Protein AF-A0A2N2B3K7-F1 (afdb_monomer_lite)

pLDDT: mean 86.04, std 14.54, range [41.34, 97.38]

Secondary structure (DSSP, 8-state):
--SGGGTTS-EEEEEE-SSSS-EEEEEE-SB-TTT-PBP---HHHHHHHHHHHHHHHHHTT-GGG------S---

Sequence (75 aa):
MGTEIFKDFEILAIIHVDKPHSHTHFIISSVSFETERKWQQSRKELKELKDYSNELCNEYGLEHSIISCGSENYR

Foldseek 3Di:
DPDPLQVQKDWDWDWDPPDPDIDIDIDIDQAGPVPRDGDDDDPVNVVVVLVVVQVVCVVVVVVVPRDDPDDPPPD

Radius of gyration: 14.31 Å; chains: 1; bounding box: 32×27×34 Å

Structure (mmCIF, N/CA/C/O backbone):
data_AF-A0A2N2B3K7-F1
#
_entry.id   AF-A0A2N2B3K7-F1
#
loop_
_atom_site.group_PDB
_atom_site.id
_atom_site.type_symbol
_atom_site.label_atom_id
_atom_site.label_alt_id
_atom_site.label_comp_id
_atom_site.label_asym_id
_atom_site.label_entity_id
_atom_site.label_seq_id
_atom_site.pdbx_PDB_ins_code
_atom_site.Cartn_x
_atom_site.Cartn_y
_atom_site.Cartn_z
_atom_site.occupancy
_atom_site.B_iso_or_equiv
_atom_site.auth_seq_id
_atom_site.auth_comp_id
_atom_site.auth_asym_id
_atom_site.auth_atom_id
_atom_site.pdbx_PDB_model_num
ATOM 1 N N . MET A 1 1 ? 6.289 -3.584 10.406 1.00 53.75 1 MET A N 1
ATOM 2 C CA . MET A 1 1 ? 4.986 -2.891 10.316 1.00 53.75 1 MET A CA 1
ATOM 3 C C . MET A 1 1 ? 4.145 -3.530 9.200 1.00 53.75 1 MET A C 1
ATOM 5 O O . MET A 1 1 ? 3.616 -2.835 8.3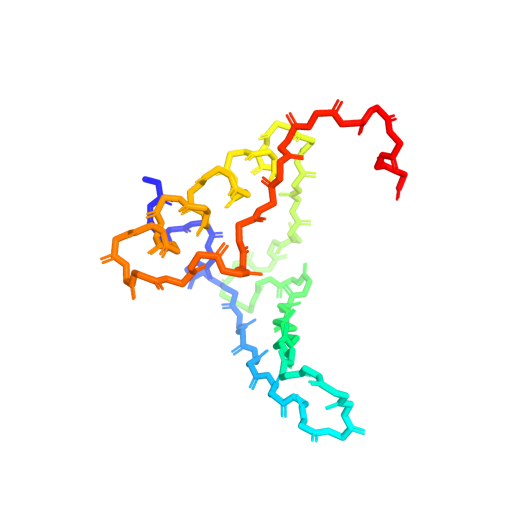47 1.00 53.75 1 MET A O 1
ATOM 9 N N . GLY A 1 2 ? 4.083 -4.868 9.156 1.00 50.78 2 GLY A N 1
ATOM 10 C CA . GLY A 1 2 ? 3.500 -5.612 8.031 1.00 50.78 2 GLY A CA 1
ATOM 11 C C . GLY A 1 2 ? 2.062 -6.035 8.318 1.00 50.78 2 GLY A C 1
ATOM 12 O O . GLY A 1 2 ? 1.788 -6.449 9.439 1.00 50.78 2 GLY A O 1
ATOM 13 N N . THR A 1 3 ? 1.195 -5.878 7.309 1.00 60.31 3 THR A N 1
ATOM 14 C CA . THR A 1 3 ? -0.199 -6.360 7.123 1.00 60.31 3 THR A CA 1
ATOM 15 C C . THR A 1 3 ? -1.253 -6.106 8.207 1.00 60.31 3 THR A C 1
ATOM 17 O O . THR A 1 3 ? -2.419 -5.962 7.856 1.00 60.31 3 THR A O 1
ATOM 20 N N . GLU A 1 4 ? -0.891 -5.983 9.485 1.00 76.44 4 GLU A N 1
ATOM 21 C CA . GLU A 1 4 ? -1.838 -5.827 10.600 1.00 76.44 4 GLU A CA 1
ATOM 22 C C . GLU A 1 4 ? -2.731 -4.597 10.447 1.00 76.44 4 GLU A C 1
ATOM 24 O O . GLU A 1 4 ? -3.904 -4.644 10.802 1.00 76.44 4 GLU A O 1
ATOM 29 N N . ILE A 1 5 ? -2.210 -3.510 9.865 1.00 80.44 5 ILE A N 1
ATOM 30 C CA . ILE A 1 5 ? -2.991 -2.282 9.692 1.00 80.44 5 ILE A CA 1
ATOM 31 C C . ILE A 1 5 ? -4.227 -2.505 8.817 1.00 80.44 5 ILE A C 1
ATOM 33 O O . ILE A 1 5 ? -5.222 -1.838 9.041 1.00 80.44 5 ILE A O 1
ATOM 37 N N . PHE A 1 6 ? -4.195 -3.454 7.876 1.00 87.94 6 PHE A N 1
ATOM 38 C CA . PHE A 1 6 ? -5.291 -3.713 6.937 1.00 87.94 6 PHE A CA 1
ATOM 39 C C . PHE A 1 6 ? -6.083 -4.988 7.238 1.00 87.94 6 PHE A C 1
ATOM 41 O O . PHE A 1 6 ? -6.979 -5.330 6.475 1.00 87.94 6 PHE A O 1
ATOM 48 N N . LYS A 1 7 ? -5.756 -5.703 8.316 1.00 89.00 7 LYS A N 1
ATOM 49 C CA . LYS A 1 7 ? -6.244 -7.063 8.587 1.00 89.00 7 LYS A CA 1
ATOM 50 C C . LYS A 1 7 ? -7.767 -7.216 8.517 1.00 89.00 7 LYS A C 1
ATOM 52 O O . LYS A 1 7 ? -8.247 -8.219 8.002 1.00 89.00 7 LYS A O 1
ATOM 57 N N . ASP A 1 8 ? -8.502 -6.221 9.004 1.00 92.81 8 ASP A N 1
ATOM 58 C CA . ASP A 1 8 ? -9.965 -6.269 9.095 1.00 92.81 8 ASP A CA 1
ATOM 59 C C . ASP A 1 8 ? -10.659 -5.534 7.929 1.00 92.81 8 ASP A C 1
ATOM 61 O O . ASP A 1 8 ? -11.861 -5.255 7.987 1.00 92.81 8 ASP A O 1
ATOM 65 N N . PHE A 1 9 ? -9.902 -5.169 6.889 1.00 93.88 9 PHE A N 1
ATOM 66 C CA . PHE A 1 9 ? -10.376 -4.431 5.723 1.00 93.88 9 PHE A CA 1
ATOM 67 C C . PHE A 1 9 ? -10.212 -5.260 4.451 1.00 93.88 9 PHE A C 1
ATOM 69 O O . PHE A 1 9 ? -9.199 -5.921 4.231 1.00 93.88 9 PHE A O 1
ATOM 76 N N . GLU A 1 10 ? -11.200 -5.176 3.568 1.00 94.19 10 GLU A N 1
ATOM 77 C CA . GLU A 1 10 ? -11.109 -5.777 2.241 1.00 94.19 10 GLU A CA 1
ATOM 78 C C . GLU A 1 10 ? -10.274 -4.884 1.321 1.00 94.19 10 GLU A C 1
ATOM 80 O O . GLU A 1 10 ? -10.389 -3.652 1.347 1.00 94.19 10 GLU A O 1
ATOM 85 N N . ILE A 1 11 ? -9.445 -5.516 0.488 1.00 93.69 11 ILE A N 1
ATOM 86 C CA . ILE A 1 11 ? -8.589 -4.833 -0.480 1.00 93.69 11 ILE A CA 1
ATOM 87 C C . ILE A 1 11 ? -8.794 -5.447 -1.861 1.00 93.69 11 ILE A C 1
ATOM 89 O O . ILE A 1 11 ? -8.634 -6.653 -2.048 1.00 93.69 11 ILE A O 1
ATOM 93 N N . LEU A 1 12 ? -9.069 -4.594 -2.845 1.00 96.12 12 LEU A N 1
ATOM 94 C CA . LEU A 1 12 ? -9.042 -4.934 -4.262 1.00 96.12 12 LEU A CA 1
ATOM 95 C C . LEU A 1 12 ? -7.816 -4.290 -4.919 1.00 96.12 12 LEU A C 1
ATOM 97 O O . LEU A 1 12 ? -7.642 -3.073 -4.863 1.00 96.12 12 LEU A O 1
ATOM 101 N N . ALA A 1 13 ? -6.983 -5.106 -5.564 1.00 95.69 13 ALA A N 1
ATOM 102 C CA . ALA A 1 13 ? -5.861 -4.640 -6.373 1.00 95.69 13 ALA A CA 1
ATOM 103 C C . ALA A 1 13 ? -6.239 -4.667 -7.860 1.00 95.69 13 ALA A C 1
ATOM 105 O O . ALA A 1 13 ? -6.639 -5.7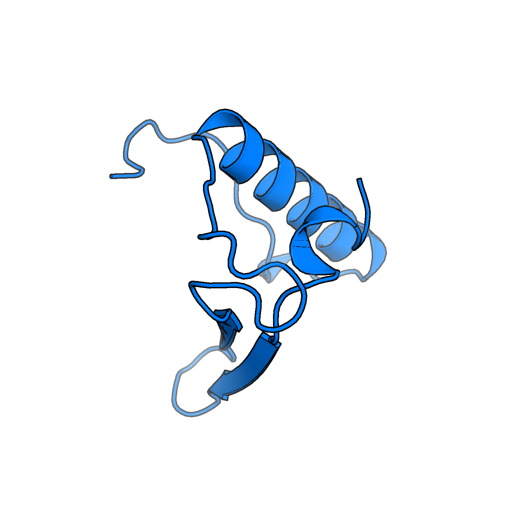07 -8.385 1.00 95.69 13 ALA A O 1
ATOM 106 N N . ILE A 1 14 ? -6.099 -3.530 -8.540 1.00 97.38 14 ILE A N 1
ATOM 107 C CA . ILE A 1 14 ? -6.374 -3.384 -9.974 1.00 97.38 14 ILE A CA 1
ATOM 108 C C . ILE A 1 14 ? -5.117 -2.866 -10.653 1.00 97.38 14 ILE A C 1
ATOM 110 O O . ILE A 1 14 ? -4.594 -1.822 -10.270 1.00 97.38 14 ILE A O 1
ATOM 114 N N . ILE A 1 15 ? -4.649 -3.575 -11.676 1.00 95.56 15 ILE A N 1
ATOM 115 C CA . ILE A 1 15 ? -3.478 -3.177 -12.456 1.00 95.56 15 ILE A CA 1
ATOM 116 C C . ILE A 1 15 ? -3.956 -2.595 -13.782 1.00 95.56 15 ILE A C 1
ATOM 118 O O . ILE A 1 15 ? -4.639 -3.260 -14.560 1.00 95.56 15 ILE A O 1
ATOM 122 N N . HIS A 1 16 ? -3.569 -1.354 -14.037 1.00 95.62 16 HIS A N 1
ATOM 123 C CA . HIS A 1 16 ? -3.797 -0.660 -15.291 1.00 95.62 16 HIS A CA 1
ATOM 124 C C . HIS A 1 16 ? -2.550 -0.751 -16.169 1.00 95.62 16 HIS A C 1
ATOM 126 O O . HIS A 1 16 ? -1.438 -0.469 -15.722 1.00 95.62 16 HIS A O 1
ATOM 132 N N . VAL A 1 17 ? -2.755 -1.132 -17.430 1.00 96.00 17 VAL A N 1
ATOM 133 C CA . VAL A 1 17 ? -1.704 -1.298 -18.453 1.00 96.00 17 VAL A CA 1
ATOM 134 C C . VAL A 1 17 ? -1.974 -0.458 -19.707 1.00 96.00 17 VAL A C 1
ATOM 136 O O . VAL A 1 17 ? -1.346 -0.642 -20.742 1.00 96.00 17 VAL A O 1
ATOM 139 N N . ASP A 1 18 ? -2.929 0.469 -19.632 1.00 95.94 18 ASP A N 1
ATOM 140 C CA . ASP A 1 18 ? -3.358 1.335 -20.736 1.00 95.94 18 ASP A CA 1
ATOM 141 C C . ASP A 1 18 ? -2.478 2.589 -20.912 1.00 95.94 18 ASP A C 1
ATOM 143 O O . ASP A 1 18 ? -2.722 3.411 -21.798 1.00 95.94 18 ASP A O 1
ATOM 147 N N . LYS A 1 19 ? -1.459 2.761 -20.061 1.00 93.19 19 LYS A N 1
ATOM 148 C CA . LYS A 1 19 ? -0.522 3.894 -20.052 1.00 93.19 19 LYS A CA 1
ATOM 149 C C . LYS A 1 19 ? 0.911 3.432 -20.336 1.00 93.19 19 LYS A C 1
ATOM 151 O O . LYS A 1 19 ? 1.195 2.243 -20.233 1.00 93.19 19 LYS A O 1
ATOM 156 N N . PRO A 1 20 ? 1.846 4.362 -20.628 1.00 93.69 20 PRO A N 1
ATOM 157 C CA . PRO A 1 20 ? 3.260 4.028 -20.836 1.00 93.69 20 PRO A CA 1
ATOM 158 C C . PRO A 1 20 ? 3.949 3.329 -19.651 1.00 93.69 20 PRO A C 1
ATOM 160 O O . PRO A 1 20 ? 5.066 2.847 -19.800 1.00 93.69 20 PRO A O 1
ATOM 163 N N . HIS A 1 21 ? 3.312 3.301 -18.480 1.00 88.81 21 HIS A N 1
ATOM 164 C CA . HIS A 1 21 ? 3.755 2.573 -17.301 1.00 88.81 21 HIS A CA 1
ATOM 165 C C . HIS A 1 21 ? 2.572 1.817 -16.690 1.00 88.81 21 HIS A C 1
ATOM 167 O O . HIS A 1 21 ? 1.454 2.341 -16.616 1.00 88.81 21 HIS A O 1
ATOM 173 N N . SER A 1 22 ? 2.834 0.598 -16.219 1.00 90.75 22 SER A N 1
ATOM 174 C CA . SER A 1 22 ? 1.879 -0.138 -15.397 1.00 90.75 22 SER A CA 1
ATOM 175 C C . SER A 1 22 ? 1.721 0.569 -14.056 1.00 90.75 22 SER A C 1
ATOM 177 O O . SER A 1 22 ? 2.715 0.932 -13.426 1.00 90.75 22 SER A O 1
ATOM 179 N N . HIS A 1 23 ? 0.485 0.758 -13.609 1.00 91.50 23 HIS A N 1
ATOM 180 C CA . HIS A 1 23 ? 0.202 1.290 -12.279 1.00 91.50 23 HIS A CA 1
ATOM 181 C C . HIS A 1 23 ? -0.885 0.466 -11.606 1.00 91.50 23 HIS A C 1
ATOM 183 O O . HIS A 1 23 ? -1.792 -0.054 -12.257 1.00 91.50 23 HIS A O 1
ATOM 189 N N . THR A 1 24 ? -0.780 0.347 -10.288 1.00 91.94 24 THR A N 1
ATOM 190 C CA . THR A 1 24 ? -1.702 -0.448 -9.484 1.00 91.94 24 THR A CA 1
ATOM 191 C C . THR A 1 24 ? -2.516 0.473 -8.592 1.00 91.94 24 THR A C 1
ATOM 193 O O . THR A 1 24 ? -1.960 1.265 -7.834 1.00 91.94 24 THR A O 1
ATOM 196 N N . HIS A 1 25 ? -3.836 0.345 -8.656 1.00 94.06 25 HIS A N 1
ATOM 197 C CA . HIS A 1 25 ? -4.749 0.925 -7.685 1.00 94.06 25 HIS A CA 1
ATOM 198 C C . HIS A 1 25 ? -5.075 -0.115 -6.615 1.00 94.06 25 HIS A C 1
ATOM 200 O O . HIS A 1 25 ? -5.547 -1.208 -6.926 1.00 94.06 25 HIS A O 1
ATOM 206 N N . PHE A 1 26 ? -4.858 0.251 -5.354 1.00 92.94 26 PHE A N 1
ATOM 207 C CA . PHE A 1 26 ? -5.385 -0.479 -4.207 1.00 92.94 26 PHE A CA 1
ATOM 208 C C . PHE A 1 26 ? -6.639 0.236 -3.714 1.00 92.94 26 PHE A C 1
ATOM 210 O O . PHE A 1 26 ? -6.579 1.387 -3.279 1.00 92.94 26 PHE A O 1
ATOM 217 N N . ILE A 1 27 ? -7.778 -0.439 -3.809 1.00 94.62 27 ILE A N 1
ATOM 218 C CA . ILE A 1 27 ? -9.061 0.044 -3.306 1.00 94.62 27 ILE A CA 1
ATOM 219 C C . ILE A 1 27 ? -9.309 -0.669 -1.985 1.00 94.62 27 ILE A C 1
ATOM 221 O O . ILE A 1 27 ? -9.381 -1.894 -1.951 1.00 94.62 27 ILE A O 1
ATOM 225 N N . ILE A 1 28 ? -9.414 0.102 -0.909 1.00 92.56 28 ILE A N 1
ATOM 226 C CA . ILE A 1 28 ? -9.580 -0.411 0.451 1.00 92.56 28 ILE A CA 1
ATOM 227 C C . ILE A 1 28 ? -10.965 -0.008 0.944 1.00 92.56 28 ILE A C 1
ATOM 229 O O . ILE A 1 28 ? -11.360 1.156 0.798 1.00 92.56 28 ILE A O 1
ATOM 233 N N . SER A 1 29 ? -11.699 -0.949 1.536 1.00 94.31 29 SER A N 1
ATOM 234 C CA . SER A 1 29 ? -12.984 -0.652 2.172 1.00 94.31 29 SER A CA 1
ATOM 235 C C . SER A 1 29 ? -12.807 0.431 3.240 1.00 94.31 29 SER A C 1
ATOM 237 O O . SER A 1 29 ? -11.924 0.365 4.089 1.00 94.31 29 SER A O 1
ATOM 239 N N . SER A 1 30 ? -13.645 1.471 3.203 1.00 94.50 30 SER A N 1
ATOM 240 C CA . SER A 1 30 ? -13.518 2.597 4.145 1.00 94.50 30 SER A CA 1
ATOM 241 C C . SER A 1 30 ? -13.974 2.259 5.568 1.00 94.50 30 SER A C 1
ATOM 243 O O . SER A 1 30 ? -13.614 2.963 6.511 1.00 94.50 30 SER A O 1
ATOM 245 N N . VAL A 1 31 ? -14.759 1.194 5.720 1.00 95.25 31 VAL A N 1
ATOM 246 C CA . VAL A 1 31 ? -15.244 0.649 6.988 1.00 95.25 31 VAL A CA 1
ATOM 247 C C . VAL A 1 31 ? -14.967 -0.850 6.975 1.00 95.25 31 VAL A C 1
ATOM 249 O O . VAL A 1 31 ? -15.209 -1.510 5.967 1.00 95.25 31 VAL A O 1
ATOM 252 N N . SER A 1 32 ? -14.432 -1.362 8.077 1.00 95.19 32 SER A N 1
ATOM 253 C CA . SER A 1 32 ? -14.200 -2.790 8.283 1.00 95.19 32 SER A CA 1
ATOM 254 C C . SER A 1 32 ? -15.533 -3.523 8.428 1.00 95.19 32 SER A C 1
ATOM 256 O O . SER A 1 32 ? -16.374 -3.104 9.223 1.00 95.19 32 SER A O 1
ATOM 258 N N . PHE A 1 33 ? -15.715 -4.622 7.694 1.00 92.25 33 PHE A N 1
ATOM 259 C CA . PHE A 1 33 ? -16.899 -5.473 7.841 1.00 92.25 33 PHE A CA 1
ATOM 260 C C . PHE A 1 33 ? -16.908 -6.202 9.194 1.00 92.25 33 PHE A C 1
ATOM 262 O O . PHE A 1 33 ? -17.946 -6.289 9.837 1.00 92.25 33 PHE A O 1
ATOM 269 N N . GLU A 1 34 ? -15.738 -6.652 9.657 1.00 93.00 34 GLU A N 1
ATOM 270 C CA . GLU A 1 34 ? -15.584 -7.412 10.905 1.00 93.00 34 GLU A CA 1
ATOM 271 C C . GLU A 1 34 ? -15.768 -6.552 12.164 1.00 93.00 34 GLU A C 1
ATOM 273 O O . GLU A 1 34 ? -16.312 -7.010 13.167 1.00 93.00 34 GLU A O 1
ATOM 278 N N . THR A 1 35 ? -15.287 -5.303 12.141 1.00 94.31 35 THR A N 1
ATOM 279 C CA . THR A 1 35 ? -15.236 -4.449 13.345 1.00 94.31 35 THR A CA 1
ATOM 280 C C . THR A 1 35 ? -16.158 -3.236 13.294 1.00 94.31 35 THR A C 1
ATOM 282 O O . THR A 1 35 ? -16.249 -2.514 14.288 1.00 94.31 35 THR A O 1
ATOM 285 N N . GLU A 1 36 ? -16.786 -2.964 12.144 1.00 94.44 36 GLU A N 1
ATOM 286 C CA . GLU A 1 36 ? -17.615 -1.777 11.869 1.00 94.44 36 GLU A CA 1
ATOM 287 C C . GLU A 1 36 ? -16.868 -0.436 12.033 1.00 94.44 36 GLU A C 1
ATOM 289 O O . GLU A 1 36 ? -17.457 0.650 12.019 1.00 94.44 36 GLU A O 1
ATOM 294 N N . ARG A 1 37 ? -15.536 -0.477 12.177 1.00 93.06 37 ARG A N 1
ATOM 295 C CA . ARG A 1 37 ? -14.703 0.712 12.375 1.00 93.06 37 ARG A CA 1
ATOM 296 C C . ARG A 1 37 ? -14.303 1.327 11.047 1.00 93.06 37 ARG A C 1
ATOM 298 O O . ARG A 1 37 ? -13.897 0.642 10.110 1.00 93.06 37 ARG A O 1
ATOM 305 N N . LYS A 1 38 ? -14.358 2.658 10.994 1.00 93.62 38 LYS A N 1
ATOM 306 C CA . LYS A 1 38 ? -13.890 3.437 9.849 1.00 93.62 38 LYS A CA 1
ATOM 307 C C . LYS A 1 38 ? -12.364 3.499 9.819 1.00 93.62 38 LYS A C 1
ATOM 309 O O . LYS A 1 38 ? -11.740 3.772 10.843 1.00 93.62 38 LYS A O 1
ATOM 314 N N . TRP A 1 39 ? -11.788 3.345 8.631 1.00 90.81 39 TRP A N 1
ATOM 315 C CA . TRP A 1 39 ? -10.371 3.584 8.381 1.00 90.81 39 TRP A CA 1
ATOM 316 C C . TRP A 1 39 ? -9.979 5.007 8.783 1.00 90.81 39 TRP A C 1
ATOM 318 O O . TRP A 1 39 ? -10.636 5.977 8.388 1.00 90.81 39 TRP A O 1
ATOM 328 N N . GLN A 1 40 ? -8.898 5.143 9.545 1.00 90.25 40 GLN A N 1
ATOM 329 C CA . GLN A 1 40 ? -8.287 6.421 9.900 1.00 90.25 40 GLN A CA 1
ATOM 330 C C . GLN A 1 40 ? -6.783 6.309 9.662 1.00 90.25 40 GLN A C 1
ATOM 332 O O . GLN A 1 40 ? -6.168 5.330 10.067 1.00 90.25 40 GLN A O 1
ATOM 337 N N . GLN A 1 41 ? -6.201 7.311 9.004 1.00 89.44 41 GLN A N 1
ATOM 338 C CA . GLN A 1 41 ? -4.767 7.372 8.743 1.00 89.44 41 GLN A CA 1
ATOM 339 C C . GLN A 1 41 ? -4.270 8.800 8.948 1.00 89.44 41 GLN A C 1
ATOM 341 O O . GLN A 1 41 ? -4.774 9.756 8.356 1.00 89.44 41 GLN A O 1
ATOM 346 N N . SER A 1 42 ? -3.253 8.936 9.785 1.00 90.62 42 SER A N 1
ATOM 347 C CA . SER A 1 42 ? -2.507 10.167 9.992 1.00 90.62 42 SER A CA 1
ATOM 348 C C . SER A 1 42 ? -1.440 10.364 8.911 1.00 90.62 42 SER A C 1
ATOM 350 O O . SER A 1 42 ? -1.004 9.438 8.228 1.00 90.62 42 SER A O 1
ATOM 352 N N . ARG A 1 43 ? -0.931 11.595 8.799 1.00 90.12 43 ARG A N 1
ATOM 353 C CA . ARG A 1 43 ? 0.191 11.905 7.898 1.00 90.12 43 ARG A CA 1
ATOM 354 C C . ARG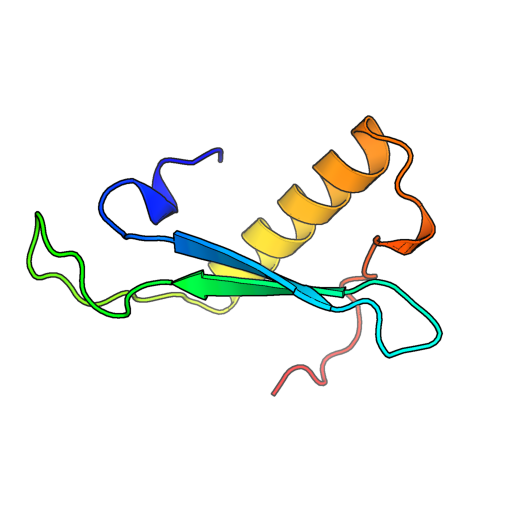 A 1 43 ? 1.458 11.107 8.230 1.00 90.12 43 ARG A C 1
ATOM 356 O O . ARG A 1 43 ? 2.218 10.785 7.322 1.00 90.12 43 ARG A O 1
ATOM 363 N N . LYS A 1 44 ? 1.681 10.798 9.515 1.00 89.88 44 LYS A N 1
ATOM 364 C CA . LYS A 1 44 ? 2.824 9.998 9.978 1.00 89.88 44 LYS A CA 1
ATOM 365 C C . LYS A 1 44 ? 2.706 8.558 9.483 1.00 89.88 44 LYS A C 1
ATOM 367 O O . LYS A 1 44 ? 3.637 8.069 8.861 1.00 89.88 44 LYS A O 1
ATOM 372 N N . GLU A 1 45 ? 1.540 7.943 9.667 1.00 89.00 45 GLU A N 1
ATOM 373 C CA . GLU A 1 45 ? 1.272 6.575 9.202 1.00 89.00 45 GLU A CA 1
ATOM 374 C C . GLU A 1 45 ? 1.336 6.470 7.674 1.00 89.00 45 GLU A C 1
ATOM 376 O O . GLU A 1 45 ? 1.862 5.496 7.146 1.00 89.00 45 GLU A O 1
ATOM 381 N N . LEU A 1 46 ? 0.873 7.493 6.943 1.00 88.94 46 LEU A N 1
ATOM 382 C CA . LEU A 1 46 ? 1.041 7.543 5.488 1.00 88.94 46 LEU A CA 1
ATOM 383 C C . LEU A 1 46 ? 2.523 7.590 5.084 1.00 88.94 46 LEU A C 1
ATOM 385 O O . LEU A 1 46 ? 2.911 6.950 4.108 1.00 88.94 46 LEU A O 1
ATOM 389 N N . LYS A 1 47 ? 3.353 8.351 5.809 1.00 89.94 47 LYS A N 1
ATOM 390 C CA . LYS A 1 47 ? 4.798 8.389 5.559 1.00 89.94 47 LYS A CA 1
ATOM 391 C C . LYS A 1 47 ? 5.434 7.026 5.832 1.00 89.94 47 LYS A C 1
ATOM 393 O O . LYS A 1 47 ? 6.162 6.531 4.983 1.00 89.94 47 LYS A O 1
ATOM 398 N N . GLU A 1 48 ? 5.119 6.414 6.968 1.00 89.25 48 GLU A N 1
ATOM 399 C CA . GLU A 1 48 ? 5.636 5.094 7.350 1.00 89.25 48 GLU A CA 1
ATOM 400 C C . GLU A 1 48 ? 5.232 4.012 6.335 1.00 89.25 48 GLU A C 1
ATOM 402 O O . GLU A 1 48 ? 6.061 3.192 5.951 1.00 89.25 48 GLU A O 1
ATOM 407 N N . LEU A 1 49 ? 3.998 4.060 5.818 1.00 89.06 49 LEU A N 1
ATOM 408 C CA . LEU A 1 49 ? 3.536 3.160 4.757 1.00 89.06 49 LEU A CA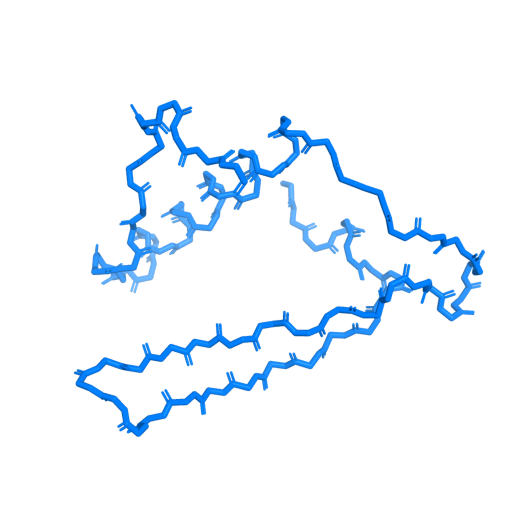 1
ATOM 409 C C . LEU A 1 49 ? 4.323 3.346 3.449 1.00 89.06 49 LEU A C 1
ATOM 411 O O . LEU A 1 49 ? 4.660 2.363 2.792 1.00 89.06 49 LEU A O 1
ATOM 415 N N . LYS A 1 50 ? 4.631 4.593 3.070 1.00 88.81 50 LYS A N 1
ATOM 416 C CA . LYS A 1 50 ? 5.452 4.894 1.884 1.00 88.81 50 LYS A CA 1
ATOM 417 C C . LYS A 1 50 ? 6.889 4.413 2.054 1.00 88.81 50 LYS A C 1
ATOM 419 O O . LYS A 1 50 ? 7.427 3.804 1.136 1.00 88.81 50 LYS A O 1
ATOM 424 N N . ASP A 1 51 ? 7.488 4.664 3.216 1.00 91.62 51 ASP A N 1
ATOM 425 C CA . ASP A 1 51 ? 8.848 4.220 3.521 1.00 91.62 51 ASP A CA 1
ATOM 426 C C . ASP A 1 51 ? 8.928 2.685 3.467 1.00 91.62 51 ASP A C 1
ATOM 428 O O . ASP A 1 51 ? 9.789 2.144 2.777 1.00 91.62 51 ASP A O 1
ATOM 432 N N . TYR A 1 52 ? 7.955 1.985 4.062 1.00 90.81 52 TYR A N 1
ATOM 433 C CA . TYR A 1 52 ? 7.859 0.524 3.985 1.00 90.81 52 TYR A CA 1
ATOM 434 C C . TYR A 1 52 ? 7.653 0.014 2.548 1.00 90.81 52 TYR A C 1
ATOM 436 O O . TYR A 1 52 ? 8.278 -0.957 2.127 1.00 90.81 52 TYR A O 1
ATOM 444 N N . SER A 1 53 ? 6.820 0.691 1.751 1.00 90.62 53 SER A N 1
ATOM 445 C CA . SER A 1 53 ? 6.657 0.364 0.329 1.00 90.62 53 SER A CA 1
ATOM 446 C C . SER A 1 53 ? 7.965 0.534 -0.451 1.00 90.62 53 SER A C 1
ATOM 448 O O . SER A 1 53 ? 8.266 -0.287 -1.316 1.00 90.62 53 SER A O 1
ATOM 450 N N . ASN A 1 54 ? 8.750 1.575 -0.158 1.00 92.75 54 ASN A N 1
ATOM 451 C CA . ASN A 1 54 ? 10.060 1.787 -0.771 1.00 92.75 54 ASN A CA 1
ATOM 452 C C . ASN A 1 54 ? 11.067 0.708 -0.347 1.00 92.75 54 ASN A C 1
ATOM 454 O O . ASN A 1 54 ? 11.839 0.247 -1.184 1.00 92.75 54 ASN A O 1
ATOM 458 N N . GLU A 1 55 ? 11.072 0.298 0.926 1.00 93.38 55 GLU A N 1
ATOM 459 C CA . GLU A 1 55 ? 11.897 -0.815 1.419 1.00 93.38 55 GLU A CA 1
ATOM 460 C C . GLU A 1 55 ? 11.607 -2.099 0.634 1.00 93.38 55 GLU A C 1
ATOM 462 O O . GLU A 1 55 ? 12.535 -2.701 0.095 1.00 93.38 55 GLU A O 1
ATOM 467 N N . LEU A 1 56 ? 10.326 -2.449 0.462 1.00 93.06 56 LEU A N 1
ATOM 468 C CA . LEU A 1 56 ? 9.916 -3.583 -0.371 1.00 93.06 56 LEU A CA 1
ATOM 469 C C . LEU A 1 56 ? 10.364 -3.402 -1.827 1.00 93.06 56 LEU A C 1
ATOM 471 O O . LEU A 1 56 ? 10.919 -4.320 -2.421 1.00 93.06 56 LEU A O 1
ATOM 475 N N . CYS A 1 57 ? 10.178 -2.218 -2.416 1.00 93.06 57 CYS A N 1
ATOM 476 C CA . CYS A 1 57 ? 10.626 -1.975 -3.788 1.00 93.06 57 CYS A CA 1
ATOM 477 C C . CYS A 1 57 ? 12.135 -2.210 -3.945 1.00 93.06 57 CYS A C 1
ATOM 479 O O . CYS A 1 57 ? 12.542 -2.826 -4.923 1.00 93.06 57 CYS A O 1
ATOM 481 N N . ASN A 1 58 ? 12.955 -1.787 -2.980 1.00 93.62 58 ASN A N 1
ATOM 482 C CA . ASN A 1 58 ? 14.392 -2.068 -2.991 1.00 93.62 58 ASN A CA 1
ATOM 483 C C . ASN A 1 58 ? 14.688 -3.571 -2.878 1.00 93.62 58 ASN A C 1
ATOM 485 O O . ASN A 1 58 ? 15.507 -4.083 -3.637 1.00 93.62 58 ASN A O 1
ATOM 489 N N . GLU A 1 59 ? 14.010 -4.281 -1.971 1.00 95.81 59 GLU A N 1
ATOM 490 C CA . GLU A 1 59 ? 14.186 -5.728 -1.771 1.00 95.81 59 GLU A CA 1
ATOM 491 C C . GLU A 1 59 ? 13.881 -6.530 -3.047 1.00 95.81 59 GLU A C 1
ATOM 493 O O . GLU A 1 59 ? 14.615 -7.456 -3.392 1.00 95.81 59 GLU A O 1
ATOM 498 N N . TYR A 1 60 ? 12.839 -6.138 -3.784 1.00 95.00 60 TYR A N 1
ATOM 499 C CA . TYR A 1 60 ? 12.4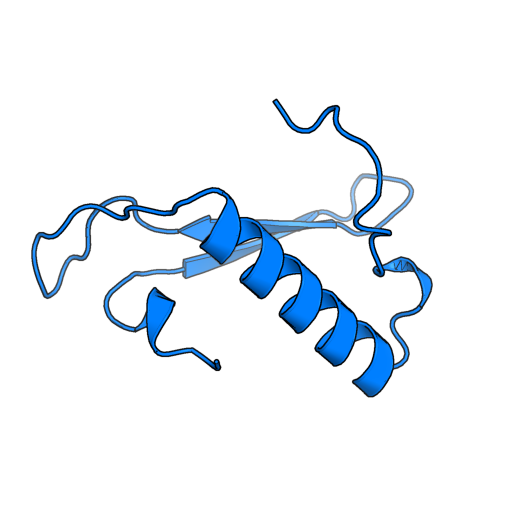18 -6.799 -5.023 1.00 95.00 60 TYR A CA 1
ATOM 500 C C . TYR A 1 60 ? 13.045 -6.203 -6.301 1.00 95.00 60 TYR A C 1
ATOM 502 O O . TYR A 1 60 ? 12.672 -6.608 -7.403 1.00 95.00 60 TYR A O 1
ATOM 510 N N . GLY A 1 61 ? 13.982 -5.252 -6.193 1.00 94.50 61 GLY A N 1
ATOM 511 C CA . GLY A 1 61 ? 14.652 -4.631 -7.348 1.00 94.50 61 GLY A CA 1
ATOM 512 C C . GLY A 1 61 ? 13.750 -3.733 -8.214 1.00 94.50 61 GLY A C 1
ATOM 513 O O . GLY A 1 61 ? 14.009 -3.532 -9.398 1.00 94.50 61 GLY A O 1
ATOM 514 N N . LEU A 1 62 ? 12.671 -3.190 -7.646 1.00 91.12 62 LEU A N 1
ATOM 515 C CA . LEU A 1 62 ? 11.695 -2.309 -8.299 1.00 91.12 62 LEU A CA 1
ATOM 516 C C . LEU A 1 62 ? 12.122 -0.832 -8.232 1.00 91.12 62 LEU A C 1
ATOM 518 O O . LEU A 1 62 ? 11.381 0.029 -7.756 1.00 91.12 62 LEU A O 1
ATOM 522 N N . GLU A 1 63 ? 13.317 -0.523 -8.729 1.00 87.00 63 GLU A N 1
ATOM 523 C CA . GLU A 1 63 ? 13.960 0.795 -8.580 1.00 87.00 63 GLU A CA 1
ATOM 524 C C . GLU A 1 63 ? 13.111 1.964 -9.120 1.00 87.00 63 GLU A C 1
ATOM 526 O O . GLU A 1 63 ? 13.102 3.056 -8.555 1.00 87.00 63 GLU A O 1
ATOM 531 N N . HIS A 1 64 ? 12.328 1.731 -10.179 1.00 86.25 64 HIS A N 1
ATOM 532 C CA . HIS A 1 64 ? 11.449 2.740 -10.787 1.00 86.25 64 HIS A CA 1
ATOM 533 C C . HIS A 1 64 ? 10.149 3.013 -10.010 1.00 86.25 64 HIS A C 1
ATOM 535 O O . HIS A 1 64 ? 9.398 3.910 -10.388 1.00 86.25 64 HIS A O 1
ATOM 541 N N . SER A 1 65 ? 9.869 2.251 -8.949 1.00 87.75 65 SER A N 1
ATOM 542 C CA . SER A 1 65 ? 8.671 2.413 -8.105 1.00 87.75 65 SER A CA 1
ATOM 543 C C . SER A 1 65 ? 8.958 3.140 -6.786 1.00 87.75 65 SER A C 1
ATOM 545 O O . SER A 1 65 ? 8.049 3.352 -5.986 1.00 87.75 65 SER A O 1
ATOM 547 N N . ILE A 1 66 ? 10.212 3.538 -6.553 1.00 89.75 66 ILE A N 1
ATOM 548 C CA . ILE A 1 66 ? 10.639 4.216 -5.328 1.00 89.75 66 ILE A CA 1
ATOM 549 C C . ILE A 1 66 ? 10.242 5.692 -5.384 1.00 89.75 66 ILE A C 1
ATOM 551 O O . ILE A 1 66 ? 10.547 6.406 -6.340 1.00 89.75 66 ILE A O 1
ATOM 555 N N . ILE A 1 67 ? 9.607 6.177 -4.320 1.00 84.06 67 ILE A N 1
ATOM 556 C CA . ILE A 1 67 ? 9.212 7.582 -4.185 1.00 84.06 67 ILE A CA 1
ATOM 557 C C . ILE A 1 67 ? 10.159 8.280 -3.206 1.00 84.06 67 ILE A C 1
ATOM 559 O O . ILE A 1 67 ? 10.282 7.864 -2.054 1.00 84.06 67 ILE A O 1
ATOM 563 N N . SER A 1 68 ? 10.787 9.388 -3.609 1.00 74.75 68 SER A N 1
ATOM 564 C CA . SER A 1 68 ? 11.564 10.214 -2.681 1.00 74.75 68 SER A CA 1
ATOM 565 C C . SER A 1 68 ? 10.626 10.991 -1.751 1.00 74.75 68 SER A C 1
ATOM 567 O O . SER A 1 68 ? 9.859 11.867 -2.156 1.00 74.75 68 SER A O 1
ATOM 569 N N . CYS A 1 69 ? 10.656 10.665 -0.460 1.00 59.31 69 CYS A N 1
ATOM 570 C CA . CYS A 1 69 ? 9.854 11.363 0.538 1.00 59.31 69 CYS A CA 1
ATOM 571 C C . CYS A 1 69 ? 10.523 12.707 0.895 1.00 59.31 69 CYS A C 1
ATOM 573 O O . CYS A 1 69 ? 11.241 12.790 1.887 1.00 59.31 69 CYS A O 1
ATOM 575 N N . GLY A 1 70 ? 10.338 13.745 0.063 1.00 53.81 70 GLY A N 1
ATOM 576 C CA . GLY A 1 70 ? 11.067 15.018 0.220 1.00 53.81 70 GLY A CA 1
ATOM 577 C C . GLY A 1 70 ? 10.401 16.313 -0.261 1.00 53.81 70 GLY A C 1
ATOM 578 O O . GLY A 1 70 ? 11.008 17.366 -0.110 1.00 53.81 70 GLY A O 1
ATOM 579 N N . SER A 1 71 ? 9.179 16.309 -0.804 1.00 45.88 71 SER A N 1
ATOM 580 C CA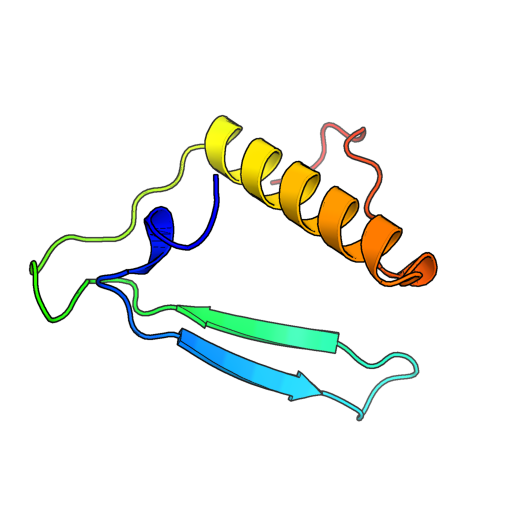 . SER A 1 71 ? 8.498 17.559 -1.187 1.00 45.88 71 SER A CA 1
ATOM 581 C C . SER A 1 71 ? 7.256 17.810 -0.334 1.00 45.88 71 SER A C 1
ATOM 583 O O . SER A 1 71 ? 6.318 17.014 -0.358 1.00 45.88 71 SER A O 1
ATOM 585 N N . GLU A 1 72 ? 7.224 18.956 0.348 1.00 46.69 72 GLU A N 1
ATOM 586 C CA . GLU A 1 72 ? 6.152 19.488 1.216 1.00 46.69 72 GLU A CA 1
ATOM 587 C C . GLU A 1 72 ? 4.786 19.703 0.520 1.00 46.69 72 GLU A C 1
ATOM 589 O O . GLU A 1 72 ? 3.855 20.245 1.110 1.00 46.69 72 GLU A O 1
ATOM 594 N N . ASN A 1 73 ? 4.626 19.243 -0.722 1.00 45.66 73 ASN A N 1
ATOM 595 C CA . ASN A 1 73 ? 3.440 19.431 -1.555 1.00 45.66 73 ASN A CA 1
ATOM 596 C C . ASN A 1 73 ? 2.633 18.138 -1.732 1.00 45.66 73 ASN A C 1
ATOM 598 O O . ASN A 1 73 ? 2.236 17.796 -2.842 1.00 45.66 73 ASN A O 1
ATOM 602 N N . TYR A 1 74 ? 2.382 17.410 -0.645 1.00 49.88 74 TYR A N 1
ATOM 603 C CA . TYR A 1 74 ? 1.394 16.328 -0.638 1.00 49.88 74 TYR A CA 1
ATOM 604 C C . TYR A 1 74 ? 0.134 16.852 0.061 1.00 49.88 74 TYR A C 1
ATOM 606 O O . TYR A 1 74 ? -0.002 16.755 1.283 1.00 49.88 74 TYR A O 1
ATOM 614 N N . ARG A 1 75 ? -0.719 17.533 -0.712 1.00 41.34 75 ARG A N 1
ATOM 615 C CA . ARG A 1 75 ? -2.096 17.845 -0.312 1.00 41.34 75 ARG A CA 1
ATOM 616 C C . ARG A 1 75 ? -2.991 16.657 -0.610 1.00 41.34 75 ARG A C 1
ATOM 618 O O . ARG A 1 75 ? -2.824 16.087 -1.708 1.00 41.34 75 ARG A O 1
#